Protein AF-A0A4Y8IF59-F1 (afdb_monomer_lite)

Radius of gyration: 17.12 Å; chains: 1; bounding box: 40×22×43 Å

Foldseek 3Di:
DVVCVLVVLLCCLQVVLVVQLVCLVPVLDPVVLQVVCVVCVVVLVVCCVDPCNVVCVVCSVDSPVVSVVSNVVSVVSNVVSVVSVVVVD

Structure (mmCIF, N/CA/C/O backbone):
data_AF-A0A4Y8IF59-F1
#
_entry.id   AF-A0A4Y8IF59-F1
#
loop_
_atom_site.group_PDB
_atom_site.id
_atom_site.type_symbol
_atom_site.label_atom_id
_atom_site.label_alt_id
_atom_site.label_comp_id
_atom_site.label_asym_id
_atom_site.label_entity_id
_atom_site.label_seq_id
_atom_site.pdbx_PDB_ins_code
_atom_site.Cartn_x
_atom_site.Cartn_y
_atom_site.Cartn_z
_atom_site.occupancy
_atom_site.B_iso_or_equiv
_atom_site.auth_seq_id
_atom_site.auth_comp_id
_atom_site.auth_asym_id
_atom_site.auth_atom_id
_atom_site.pdbx_PDB_model_num
ATOM 1 N N . MET A 1 1 ? 12.833 13.134 -27.044 1.00 62.12 1 MET A N 1
ATOM 2 C CA . MET A 1 1 ? 11.527 13.418 -26.402 1.00 62.12 1 MET A CA 1
ATOM 3 C C . MET A 1 1 ? 10.694 12.153 -26.153 1.00 62.12 1 MET A C 1
ATOM 5 O O . MET A 1 1 ? 9.974 12.147 -25.168 1.00 62.12 1 MET A O 1
ATOM 9 N N . GLN A 1 2 ? 10.827 11.086 -26.964 1.00 64.06 2 GLN A N 1
ATOM 10 C CA . GLN A 1 2 ? 10.193 9.770 -26.729 1.00 64.06 2 GLN A CA 1
ATOM 11 C C . GLN A 1 2 ? 10.655 9.105 -25.418 1.00 64.06 2 GLN A C 1
ATOM 13 O O . GLN A 1 2 ? 9.836 8.847 -24.554 1.00 64.06 2 GLN A O 1
ATOM 18 N N . LEU A 1 3 ? 11.976 8.986 -25.209 1.00 65.31 3 LEU A N 1
ATOM 19 C CA . LEU A 1 3 ? 12.558 8.328 -24.025 1.00 65.31 3 LEU A CA 1
ATOM 20 C C . LEU A 1 3 ? 11.981 8.860 -22.702 1.00 65.31 3 LEU A C 1
ATOM 22 O O . LEU A 1 3 ? 11.568 8.091 -21.846 1.00 65.31 3 LEU A O 1
ATOM 26 N N . ILE A 1 4 ? 11.872 10.182 -22.546 1.00 71.56 4 ILE A N 1
ATOM 27 C CA . ILE A 1 4 ? 11.317 10.793 -21.326 1.00 71.56 4 ILE A CA 1
ATOM 28 C C . ILE A 1 4 ? 9.843 10.405 -21.126 1.00 71.56 4 ILE A C 1
ATOM 30 O O . ILE A 1 4 ? 9.428 10.185 -19.993 1.00 71.56 4 ILE A O 1
ATOM 34 N N . LYS A 1 5 ? 9.057 10.292 -22.205 1.00 75.25 5 LYS A N 1
ATOM 35 C CA . LYS A 1 5 ? 7.644 9.895 -22.129 1.00 75.25 5 LYS A CA 1
ATOM 36 C C . LYS A 1 5 ? 7.460 8.435 -21.725 1.00 75.25 5 LYS A C 1
ATOM 38 O O . LYS A 1 5 ? 6.458 8.146 -21.085 1.00 75.25 5 LYS A O 1
ATOM 43 N N . ASP A 1 6 ? 8.416 7.568 -22.041 1.00 74.69 6 ASP A N 1
ATOM 44 C CA . ASP A 1 6 ? 8.335 6.137 -21.733 1.00 74.69 6 ASP A CA 1
ATOM 45 C C . ASP A 1 6 ? 8.905 5.828 -20.333 1.00 74.69 6 ASP A C 1
ATOM 47 O O . ASP A 1 6 ? 8.333 5.048 -19.573 1.00 74.69 6 ASP A O 1
ATOM 51 N N . TYR A 1 7 ? 9.975 6.523 -19.921 1.00 85.25 7 TYR A N 1
ATOM 52 C CA . TYR A 1 7 ? 10.571 6.354 -18.588 1.00 85.25 7 TYR A CA 1
ATOM 53 C C . TYR A 1 7 ? 9.804 7.060 -17.467 1.00 85.25 7 TYR A C 1
ATOM 55 O O . TYR A 1 7 ? 9.868 6.622 -16.320 1.00 85.25 7 TYR A O 1
ATOM 63 N N . PHE A 1 8 ? 9.080 8.142 -17.758 1.00 89.00 8 PHE A N 1
ATOM 64 C CA . PHE A 1 8 ? 8.287 8.846 -16.748 1.00 89.00 8 PHE A CA 1
ATOM 65 C C . PHE A 1 8 ? 7.185 7.976 -16.109 1.00 89.00 8 PHE A C 1
ATOM 67 O O . PHE A 1 8 ? 7.159 7.887 -14.880 1.00 89.00 8 PHE A O 1
ATOM 74 N N . PRO A 1 9 ? 6.302 7.294 -16.870 1.00 87.94 9 PRO A N 1
ATOM 75 C CA . PRO A 1 9 ? 5.297 6.408 -16.289 1.00 87.94 9 PRO A CA 1
ATOM 76 C C . PRO A 1 9 ? 5.944 5.215 -15.584 1.00 87.94 9 PRO A C 1
ATOM 78 O O . PRO A 1 9 ? 5.522 4.872 -14.484 1.00 87.94 9 PRO A O 1
ATOM 81 N N . LEU A 1 10 ? 7.012 4.641 -16.149 1.00 91.00 10 LEU A N 1
ATOM 82 C CA . LEU A 1 10 ? 7.783 3.583 -15.498 1.00 91.00 10 LEU A CA 1
ATOM 83 C C . LEU A 1 10 ? 8.271 4.013 -14.107 1.00 91.00 10 LEU A C 1
ATOM 85 O O . LEU A 1 10 ? 8.018 3.333 -13.110 1.00 91.00 10 LEU A O 1
ATOM 89 N N . PHE A 1 11 ? 8.955 5.158 -14.042 1.00 91.50 11 PHE A N 1
ATOM 90 C CA . PHE A 1 11 ? 9.473 5.714 -12.800 1.00 91.50 11 PHE A CA 1
ATOM 91 C C . PHE A 1 11 ? 8.337 5.996 -11.820 1.00 91.50 11 PHE A C 1
ATOM 93 O O . PHE A 1 11 ? 8.436 5.617 -10.656 1.00 91.50 11 PHE A O 1
ATOM 100 N N . PHE A 1 12 ? 7.242 6.601 -12.281 1.00 93.38 12 PHE A N 1
ATOM 101 C CA . PHE A 1 12 ? 6.086 6.916 -11.447 1.00 93.38 12 PHE A CA 1
ATOM 102 C C . PHE A 1 12 ? 5.457 5.665 -10.819 1.00 93.38 12 PHE A C 1
ATOM 104 O O . PHE A 1 12 ? 5.239 5.632 -9.609 1.00 93.38 12 PHE A O 1
ATOM 111 N N . PHE A 1 13 ? 5.211 4.617 -11.609 1.00 94.00 13 PHE A N 1
ATOM 112 C CA . PHE A 1 13 ? 4.587 3.386 -11.121 1.00 94.00 13 PHE A CA 1
ATOM 113 C C . PHE A 1 13 ? 5.501 2.591 -10.189 1.00 94.00 13 PHE A C 1
ATOM 115 O O . PHE A 1 13 ? 5.056 2.171 -9.119 1.00 94.00 13 PHE A O 1
ATOM 122 N N . LEU A 1 14 ? 6.780 2.430 -10.541 1.00 93.56 14 LEU A N 1
ATOM 123 C CA . LEU A 1 14 ? 7.727 1.717 -9.686 1.00 93.56 14 LEU A CA 1
ATOM 124 C C . LEU A 1 14 ? 7.984 2.482 -8.389 1.00 93.56 14 LEU A C 1
ATOM 126 O O . LEU A 1 14 ? 7.788 1.930 -7.309 1.00 93.56 14 LEU A O 1
ATOM 130 N N . THR A 1 15 ? 8.385 3.753 -8.465 1.00 94.19 15 THR A N 1
ATOM 131 C CA . THR A 1 15 ? 8.701 4.522 -7.251 1.00 94.19 15 THR A CA 1
ATOM 132 C C 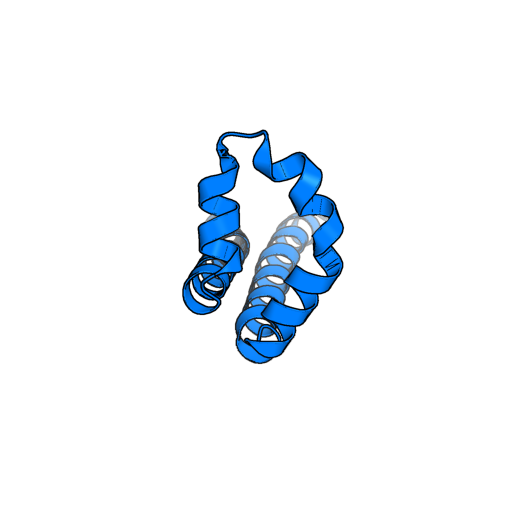. THR A 1 15 ? 7.468 4.754 -6.393 1.00 94.19 15 THR A C 1
ATOM 134 O O . THR A 1 15 ? 7.530 4.523 -5.189 1.00 94.19 15 THR A O 1
ATOM 137 N N . GLY A 1 16 ? 6.331 5.116 -6.992 1.00 93.62 16 GLY A N 1
ATOM 138 C CA . GLY A 1 16 ? 5.067 5.266 -6.278 1.00 93.62 16 GLY A CA 1
ATOM 139 C C . GLY A 1 16 ? 4.628 3.964 -5.611 1.00 93.62 16 GLY A C 1
ATOM 140 O O . GLY A 1 16 ? 4.261 3.971 -4.436 1.00 93.62 16 GLY A O 1
ATOM 141 N N . GLY A 1 17 ? 4.738 2.836 -6.318 1.00 94.69 17 GLY A N 1
ATOM 142 C CA . GLY A 1 17 ? 4.420 1.516 -5.783 1.00 94.69 17 GLY A CA 1
ATOM 143 C C . GLY A 1 17 ? 5.323 1.105 -4.620 1.00 94.69 17 GLY A C 1
ATOM 144 O O . GLY A 1 17 ? 4.822 0.723 -3.563 1.00 94.69 17 GLY A O 1
ATOM 145 N N . PHE A 1 18 ? 6.644 1.253 -4.762 1.00 95.44 18 PHE A N 1
ATOM 146 C CA . PHE A 1 18 ? 7.595 0.935 -3.692 1.00 95.44 18 PHE A CA 1
ATOM 147 C C . PHE A 1 18 ? 7.457 1.862 -2.481 1.00 95.44 18 PHE A C 1
ATOM 149 O O . PHE A 1 18 ? 7.501 1.383 -1.348 1.00 95.44 18 PHE A O 1
ATOM 156 N N . ILE A 1 19 ? 7.248 3.167 -2.688 1.00 96.12 19 ILE A N 1
ATOM 157 C CA . ILE A 1 19 ? 6.998 4.120 -1.596 1.00 96.12 19 ILE A CA 1
ATOM 158 C C . ILE A 1 19 ? 5.714 3.740 -0.860 1.00 96.12 19 ILE A C 1
ATOM 160 O O . ILE A 1 19 ? 5.699 3.698 0.371 1.00 96.12 19 ILE A O 1
ATOM 164 N N . PHE A 1 20 ? 4.644 3.433 -1.591 1.00 95.31 20 PHE A N 1
ATOM 165 C CA . PHE A 1 20 ? 3.382 3.039 -0.981 1.00 95.31 20 PHE A CA 1
ATOM 166 C C . PHE A 1 20 ? 3.519 1.729 -0.195 1.00 95.31 20 PHE A C 1
ATOM 168 O O . PHE A 1 20 ? 3.115 1.682 0.967 1.00 95.31 20 PHE A O 1
ATOM 175 N N . LEU A 1 21 ? 4.178 0.711 -0.756 1.00 95.56 21 LEU A N 1
ATOM 176 C CA . LEU A 1 21 ? 4.489 -0.536 -0.050 1.00 95.56 21 LEU A CA 1
ATOM 177 C C . LEU A 1 21 ? 5.301 -0.269 1.226 1.00 95.56 21 LEU A C 1
ATOM 179 O O . LEU A 1 21 ? 4.961 -0.775 2.294 1.00 95.56 21 LEU A O 1
ATOM 183 N N . TYR A 1 22 ? 6.336 0.571 1.147 1.00 95.69 22 TYR A N 1
ATOM 184 C CA . TYR A 1 22 ? 7.146 0.951 2.303 1.00 95.69 22 TYR A CA 1
ATOM 185 C C . TYR A 1 22 ? 6.306 1.612 3.405 1.00 95.69 22 TYR A C 1
ATOM 187 O O . TYR A 1 22 ? 6.437 1.259 4.581 1.00 95.69 22 TYR A O 1
ATOM 195 N N . LEU A 1 23 ? 5.407 2.533 3.045 1.00 94.12 23 LEU A N 1
ATOM 196 C CA . LEU A 1 23 ? 4.489 3.166 3.995 1.00 94.12 23 LEU A CA 1
ATOM 197 C C . LEU A 1 23 ? 3.528 2.149 4.619 1.00 94.12 23 LEU A C 1
ATOM 199 O O . LEU A 1 23 ? 3.309 2.183 5.828 1.00 94.12 23 LEU A O 1
ATOM 203 N N . VAL A 1 24 ? 2.992 1.209 3.841 1.00 93.38 24 VAL A N 1
ATOM 204 C CA . VAL A 1 24 ? 2.120 0.152 4.373 1.00 93.38 24 VAL A CA 1
ATOM 205 C C . VAL A 1 24 ? 2.884 -0.756 5.342 1.00 93.38 24 VAL A C 1
ATOM 207 O O . VAL A 1 24 ? 2.379 -1.089 6.413 1.00 93.38 24 VAL A O 1
ATOM 210 N N . LEU A 1 25 ? 4.123 -1.133 5.027 1.00 92.88 25 LEU A N 1
ATOM 211 C CA . LEU A 1 25 ? 4.919 -1.995 5.900 1.00 92.88 25 LEU A CA 1
ATOM 212 C C . LEU A 1 25 ? 5.294 -1.296 7.213 1.00 92.88 25 LEU A C 1
ATOM 214 O O . LEU A 1 25 ? 5.126 -1.894 8.280 1.00 92.88 25 LEU A O 1
ATOM 218 N N . THR A 1 26 ? 5.745 -0.039 7.139 1.00 92.50 26 THR A N 1
ATOM 219 C CA . THR A 1 26 ? 6.366 0.677 8.269 1.00 92.50 26 THR A CA 1
ATOM 220 C C . THR A 1 26 ? 5.430 1.613 9.030 1.00 92.50 26 THR A C 1
ATOM 222 O O . THR A 1 26 ? 5.550 1.738 10.247 1.00 92.50 26 THR A O 1
ATOM 225 N N . LYS A 1 27 ? 4.512 2.299 8.342 1.00 90.38 27 LYS A N 1
ATOM 226 C CA . LYS A 1 27 ? 3.641 3.332 8.928 1.00 90.38 27 LYS A CA 1
ATOM 227 C C . LYS A 1 27 ? 2.232 2.834 9.214 1.00 90.38 27 LYS A C 1
ATOM 229 O O . LYS A 1 27 ? 1.595 3.357 10.126 1.00 90.38 27 LYS A O 1
ATOM 234 N N . TYR A 1 28 ? 1.745 1.830 8.483 1.00 88.94 28 TYR A N 1
ATOM 235 C CA . TYR A 1 28 ? 0.456 1.211 8.782 1.00 88.94 28 TYR A CA 1
ATOM 236 C C . TYR A 1 28 ? 0.602 0.213 9.934 1.00 88.94 28 TYR A C 1
ATOM 238 O O . TYR A 1 28 ? 0.807 -0.987 9.729 1.00 88.94 28 TYR A O 1
ATOM 246 N N . THR A 1 29 ? 0.556 0.743 11.156 1.00 91.25 29 THR A N 1
ATOM 247 C CA . THR A 1 29 ? 0.510 -0.016 12.412 1.00 91.25 29 THR A CA 1
ATOM 248 C C . THR A 1 29 ? -0.933 -0.234 12.862 1.00 91.25 29 THR A C 1
ATOM 250 O O . THR A 1 29 ? -1.860 0.411 12.369 1.00 91.25 29 THR A O 1
ATOM 253 N N . GLU A 1 30 ? -1.140 -1.125 13.830 1.00 87.81 30 GLU A N 1
ATOM 254 C CA . GLU A 1 30 ? -2.470 -1.375 14.393 1.00 87.81 30 GLU A CA 1
ATOM 255 C C . GLU A 1 30 ? -3.060 -0.121 15.061 1.00 87.81 30 GLU A C 1
ATOM 257 O O . GLU A 1 30 ? -4.240 0.187 14.898 1.00 87.81 30 GLU A O 1
ATOM 262 N N . GLU A 1 31 ? -2.222 0.684 15.719 1.00 88.50 31 GLU A N 1
ATOM 263 C CA . GLU A 1 31 ? -2.624 1.980 16.274 1.00 88.50 31 GLU A CA 1
ATOM 264 C C . GLU A 1 31 ? -3.074 2.964 15.185 1.00 88.50 31 GLU A C 1
ATOM 266 O O . GLU A 1 31 ? -4.104 3.631 15.329 1.00 88.50 31 GLU A O 1
ATOM 271 N N . ALA A 1 32 ? -2.331 3.038 14.073 1.00 88.12 32 ALA A N 1
ATOM 272 C CA . ALA A 1 32 ? -2.689 3.874 12.931 1.00 88.12 32 ALA A CA 1
ATOM 273 C C . ALA A 1 32 ? -4.014 3.416 12.304 1.00 88.12 32 ALA A C 1
ATOM 275 O O . ALA A 1 32 ? -4.875 4.246 12.016 1.00 88.12 32 ALA A O 1
ATOM 276 N N . HIS A 1 33 ? -4.217 2.102 12.186 1.00 89.31 33 HIS A N 1
ATOM 277 C CA . HIS A 1 33 ? -5.459 1.504 11.710 1.00 89.31 33 HIS A CA 1
ATOM 278 C C . HIS A 1 33 ? -6.658 1.894 12.589 1.00 89.31 33 HIS A C 1
ATOM 280 O O . HIS A 1 33 ? -7.658 2.413 12.091 1.00 89.31 33 HIS A O 1
ATOM 286 N N . GLN A 1 34 ? -6.541 1.756 13.914 1.00 87.25 34 GLN A N 1
ATOM 287 C CA . GLN A 1 34 ? -7.600 2.168 14.843 1.00 87.25 34 GLN A CA 1
ATOM 288 C C . GLN A 1 34 ? -7.864 3.681 14.794 1.00 87.25 34 GLN A C 1
ATOM 290 O O . GLN A 1 34 ? -9.015 4.123 14.887 1.00 87.25 34 GLN A O 1
ATOM 295 N N . LYS A 1 35 ? -6.816 4.496 14.621 1.00 88.56 35 LYS A N 1
ATOM 296 C CA . LYS A 1 35 ? -6.941 5.950 14.457 1.00 88.56 35 LYS A CA 1
ATOM 297 C C . LYS A 1 35 ? -7.693 6.309 13.175 1.00 88.56 35 LYS A C 1
ATOM 299 O O . LYS A 1 35 ? -8.575 7.168 13.221 1.00 88.56 35 LYS A O 1
ATOM 304 N N . GLU A 1 36 ? -7.407 5.636 12.063 1.00 84.56 36 GLU A N 1
ATOM 305 C CA . GLU A 1 36 ? -8.136 5.824 10.806 1.00 84.56 36 GLU A CA 1
ATOM 306 C C . GLU A 1 36 ? -9.602 5.405 10.914 1.00 84.56 36 GLU A C 1
ATOM 308 O O . GLU A 1 36 ? -10.481 6.156 10.492 1.00 84.56 36 GLU A O 1
ATOM 313 N N . LEU A 1 37 ? -9.898 4.269 11.548 1.00 84.06 37 LEU A N 1
ATOM 314 C CA . LEU A 1 37 ? -11.278 3.825 11.766 1.00 84.06 37 LEU A CA 1
ATOM 315 C C . LEU A 1 37 ? -12.078 4.807 12.629 1.00 84.06 37 LEU A C 1
ATOM 317 O O . LEU A 1 37 ? -13.253 5.060 12.356 1.00 84.06 37 LEU A O 1
ATOM 321 N N . LYS A 1 38 ? -11.448 5.393 13.656 1.00 83.31 38 LYS A N 1
ATOM 322 C CA . LYS A 1 38 ? -12.065 6.436 14.490 1.00 83.31 38 LYS A CA 1
ATOM 323 C C . LYS A 1 38 ? -12.274 7.739 13.719 1.00 83.31 38 LYS A C 1
ATOM 325 O O . LYS A 1 38 ? -13.328 8.349 13.871 1.00 83.31 38 LYS A O 1
ATOM 330 N N . LYS A 1 39 ? -11.320 8.145 12.874 1.00 81.06 39 LYS A N 1
ATOM 331 C CA . LYS A 1 39 ? -11.474 9.306 11.980 1.00 81.06 39 LYS A CA 1
ATOM 332 C C . LYS A 1 39 ? -12.623 9.087 10.995 1.00 81.06 39 LYS A C 1
ATOM 334 O O . LYS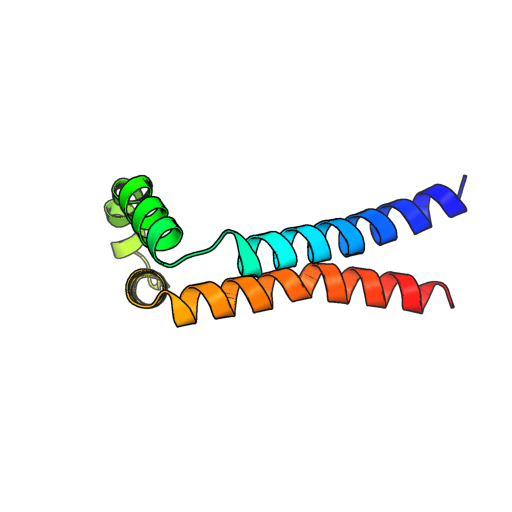 A 1 39 ? -13.425 9.983 10.773 1.00 81.06 39 LYS A O 1
ATOM 339 N N . ASN A 1 40 ? -12.754 7.867 10.480 1.00 72.12 40 ASN A N 1
ATOM 340 C CA . ASN A 1 40 ? -13.767 7.483 9.505 1.00 72.12 40 ASN A CA 1
ATOM 341 C C . ASN A 1 40 ? -15.070 6.950 10.120 1.00 72.12 40 ASN A C 1
ATOM 343 O O . ASN A 1 40 ? -15.892 6.359 9.420 1.00 72.12 40 ASN A O 1
ATOM 347 N N . LYS A 1 41 ? -15.335 7.239 11.400 1.00 66.06 41 LYS A N 1
ATOM 348 C CA . LYS A 1 41 ? -16.552 6.799 12.102 1.00 66.06 41 LYS A CA 1
ATOM 349 C C . LYS A 1 41 ? -17.842 7.377 11.499 1.00 66.06 41 LYS A C 1
ATOM 351 O O . LYS A 1 41 ? -18.866 6.709 11.545 1.00 66.06 41 LYS A O 1
ATOM 356 N N . TRP A 1 42 ? -17.784 8.566 10.894 1.00 62.44 42 TRP A N 1
ATOM 357 C CA . TRP A 1 42 ? -18.866 9.166 10.096 1.00 62.44 42 TRP A CA 1
ATOM 358 C C . TRP A 1 42 ? -19.273 8.340 8.863 1.00 62.44 42 TRP A C 1
ATOM 360 O O . TRP A 1 42 ? -20.464 8.181 8.617 1.00 62.44 42 TRP A O 1
ATOM 370 N N . MET A 1 43 ? -18.320 7.709 8.165 1.00 61.72 43 MET A N 1
ATOM 371 C CA . MET A 1 43 ? -18.595 6.881 6.984 1.00 61.72 43 MET A CA 1
ATOM 372 C C . MET A 1 43 ? -19.323 5.576 7.324 1.00 61.72 43 MET A C 1
ATOM 374 O O . MET A 1 43 ? -19.894 4.957 6.431 1.00 61.72 43 MET A O 1
ATOM 378 N N . LYS A 1 44 ? -19.382 5.173 8.606 1.00 61.88 44 LYS A N 1
ATOM 379 C CA . LYS A 1 44 ? -20.207 4.029 9.025 1.00 61.88 44 LYS A CA 1
ATOM 380 C C . LYS A 1 44 ? -21.680 4.239 8.689 1.00 61.88 44 LYS A C 1
ATOM 382 O O . LYS A 1 44 ? -22.341 3.272 8.343 1.00 61.88 44 LYS A O 1
ATOM 387 N N . LYS A 1 45 ? -22.210 5.461 8.795 1.00 59.66 45 LYS A N 1
ATOM 388 C CA . LYS A 1 45 ? -23.658 5.672 8.652 1.00 59.66 45 LYS A CA 1
ATOM 389 C C . LYS A 1 45 ? -24.154 5.375 7.231 1.00 59.66 45 LYS A C 1
ATOM 391 O O . LYS A 1 45 ? -25.246 4.839 7.087 1.00 59.66 45 LYS A O 1
ATOM 396 N N . ASP A 1 46 ? -23.310 5.623 6.231 1.00 58.66 46 ASP A N 1
ATOM 397 C CA . ASP A 1 46 ? -23.658 5.447 4.819 1.00 58.66 46 ASP A CA 1
ATOM 398 C C . ASP A 1 46 ? -23.217 4.082 4.262 1.00 58.66 46 ASP A C 1
ATOM 400 O O . ASP A 1 46 ? -23.908 3.507 3.425 1.00 58.66 46 ASP A O 1
ATOM 404 N N . TYR A 1 47 ? -22.117 3.503 4.765 1.00 57.81 47 TYR A N 1
ATOM 405 C CA . TYR A 1 47 ? -21.616 2.201 4.293 1.00 57.81 47 TYR A CA 1
ATOM 406 C C . TYR A 1 47 ? -22.442 0.996 4.760 1.00 57.81 47 TYR A C 1
ATOM 408 O O . TYR A 1 47 ? -22.434 -0.034 4.090 1.00 57.81 47 TYR A O 1
ATOM 416 N N . TYR A 1 48 ? -23.157 1.098 5.888 1.00 57.72 48 TYR A N 1
ATOM 417 C CA . TYR A 1 48 ? -23.996 -0.001 6.388 1.00 57.72 48 TYR A CA 1
ATOM 418 C C . TYR A 1 48 ? -25.230 -0.280 5.511 1.00 57.72 48 TYR A C 1
ATOM 420 O O . TYR A 1 48 ? -25.820 -1.348 5.644 1.00 57.72 48 TYR A O 1
ATOM 428 N N . ASN A 1 49 ? -25.590 0.637 4.604 1.00 59.97 49 ASN A N 1
ATOM 429 C CA . ASN A 1 49 ? -26.716 0.475 3.679 1.00 59.97 49 ASN A CA 1
ATOM 430 C C . ASN A 1 49 ? -26.352 -0.247 2.368 1.00 59.97 49 ASN A C 1
ATOM 432 O O . ASN A 1 49 ? -27.241 -0.502 1.562 1.00 59.97 49 ASN A O 1
ATOM 436 N N . TYR A 1 50 ? -25.080 -0.587 2.145 1.00 56.41 50 TYR A N 1
ATOM 437 C CA . TYR A 1 50 ? -24.619 -1.236 0.914 1.00 56.41 50 TYR A CA 1
ATOM 438 C C . TYR A 1 50 ? -24.083 -2.650 1.172 1.00 56.41 50 TYR A C 1
ATOM 440 O O . TYR A 1 50 ? -23.584 -2.958 2.254 1.00 56.41 50 TYR A O 1
ATOM 448 N N . GLU A 1 51 ? -24.103 -3.498 0.138 1.00 58.50 51 GLU A N 1
ATOM 449 C CA . GLU A 1 51 ? -23.582 -4.882 0.140 1.00 58.50 51 GLU A CA 1
ATOM 450 C C . GLU A 1 51 ? -22.120 -4.991 0.626 1.00 58.50 51 GLU A C 1
ATOM 452 O O . GLU A 1 51 ? -21.697 -6.008 1.179 1.00 58.50 51 GLU A O 1
ATOM 457 N N . ASN A 1 52 ? -21.359 -3.898 0.534 1.00 66.06 52 ASN A N 1
ATOM 458 C CA . ASN A 1 52 ? -19.979 -3.795 1.009 1.00 66.06 52 ASN A CA 1
ATOM 459 C C . ASN A 1 52 ? -19.835 -3.678 2.541 1.00 66.06 52 ASN A C 1
ATOM 461 O O . ASN A 1 52 ? -18.708 -3.627 3.044 1.00 66.06 52 ASN A O 1
ATOM 465 N N . ALA A 1 53 ? -20.934 -3.665 3.306 1.00 70.00 53 ALA A N 1
ATOM 466 C CA . ALA A 1 53 ? -20.908 -3.597 4.769 1.00 70.00 53 ALA A CA 1
ATOM 467 C C . ALA A 1 53 ? -20.105 -4.747 5.400 1.00 70.00 53 ALA A C 1
ATOM 469 O O . ALA A 1 53 ? -19.404 -4.544 6.395 1.00 70.00 53 ALA A O 1
ATOM 470 N N . ILE A 1 54 ? -20.149 -5.943 4.801 1.00 73.69 54 ILE A N 1
ATOM 471 C CA . ILE A 1 54 ? -19.374 -7.109 5.252 1.00 73.69 54 ILE A CA 1
ATOM 472 C C . ILE A 1 54 ? -17.876 -6.853 5.063 1.00 73.69 54 ILE A C 1
ATOM 474 O O . ILE A 1 54 ? -17.092 -7.073 5.986 1.00 73.69 54 ILE A O 1
ATOM 478 N N . PHE A 1 55 ? -17.485 -6.324 3.903 1.00 72.50 55 PHE A N 1
ATOM 479 C CA . PHE A 1 55 ? -16.090 -6.028 3.587 1.00 72.50 55 PHE A CA 1
ATOM 480 C C . PHE A 1 55 ? -15.526 -4.949 4.515 1.00 72.50 55 PHE A C 1
ATOM 482 O O . PHE A 1 55 ? -14.453 -5.120 5.093 1.00 72.50 55 PHE A O 1
ATOM 489 N N . TYR A 1 56 ? -16.293 -3.877 4.746 1.00 77.25 56 TYR A N 1
ATOM 490 C CA . TYR A 1 56 ? -15.934 -2.846 5.718 1.00 77.25 56 TYR A CA 1
ATOM 491 C C . TYR A 1 56 ? -15.811 -3.427 7.130 1.00 77.25 56 TYR A C 1
ATOM 493 O O . TYR A 1 56 ? -14.848 -3.130 7.831 1.00 77.25 56 TYR A O 1
ATOM 501 N N . ARG A 1 57 ? -16.742 -4.294 7.550 1.00 76.69 57 ARG A N 1
ATOM 502 C CA . ARG A 1 57 ? -16.706 -4.924 8.875 1.00 76.69 57 ARG A CA 1
ATOM 503 C C . ARG A 1 57 ? -15.454 -5.779 9.056 1.00 76.69 57 ARG A C 1
ATOM 505 O O . ARG A 1 57 ? -14.789 -5.630 10.076 1.00 76.69 57 ARG A O 1
ATOM 512 N N . ILE A 1 58 ? -15.104 -6.600 8.065 1.00 80.06 58 ILE A N 1
ATOM 513 C CA . ILE A 1 58 ? -13.893 -7.435 8.075 1.00 80.06 58 ILE A CA 1
ATOM 514 C C . ILE A 1 58 ? -12.637 -6.558 8.136 1.00 80.06 58 ILE A C 1
ATOM 516 O O . ILE A 1 58 ? -11.812 -6.737 9.031 1.00 80.06 58 ILE A O 1
ATOM 520 N N . MET A 1 59 ? -12.533 -5.567 7.246 1.00 78.75 59 MET A N 1
ATOM 521 C CA . MET A 1 59 ? -11.406 -4.629 7.208 1.00 78.75 59 MET A CA 1
ATOM 522 C C . MET A 1 59 ? -11.284 -3.822 8.502 1.00 78.75 59 MET A C 1
ATOM 524 O O . MET A 1 59 ? -10.177 -3.544 8.935 1.00 78.75 59 MET A O 1
ATOM 528 N N . SER A 1 60 ? -12.401 -3.459 9.136 1.00 78.12 60 SER A N 1
ATOM 529 C CA . SER A 1 60 ? -12.409 -2.673 10.376 1.00 78.12 60 SER A CA 1
ATOM 530 C C . SER A 1 60 ? -12.122 -3.486 11.640 1.00 78.12 60 SER A C 1
ATOM 532 O O . SER A 1 60 ? -11.718 -2.920 12.652 1.00 78.12 60 SER A O 1
ATOM 534 N N . ASN A 1 61 ? -12.353 -4.800 11.603 1.00 81.31 61 ASN A N 1
ATOM 535 C CA . ASN A 1 61 ? -12.135 -5.676 12.752 1.00 81.31 61 ASN A CA 1
ATOM 536 C C . ASN A 1 61 ? -10.763 -6.348 12.734 1.00 81.31 61 ASN A C 1
ATOM 538 O O . ASN A 1 61 ? -10.308 -6.799 13.781 1.00 81.31 61 ASN A O 1
ATOM 542 N N . SER A 1 62 ? -10.118 -6.453 11.571 1.00 8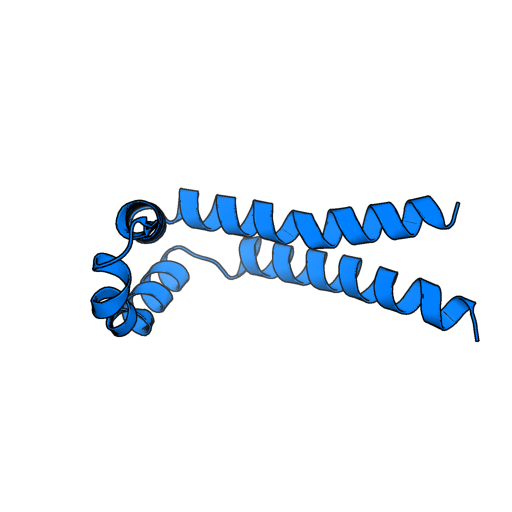5.75 62 SER A N 1
ATOM 543 C CA . SER A 1 62 ? -8.837 -7.138 11.446 1.00 85.75 62 SER A CA 1
ATOM 544 C C . SER A 1 62 ? -7.805 -6.265 10.753 1.00 85.75 62 SER A C 1
ATOM 546 O O . SER A 1 62 ? -7.770 -6.146 9.526 1.00 85.75 62 SER A O 1
ATOM 548 N N . TYR A 1 63 ? -6.897 -5.725 11.566 1.00 87.44 63 TYR A N 1
ATOM 549 C CA . TYR A 1 63 ? -5.712 -5.018 11.096 1.00 87.44 63 TYR A CA 1
ATOM 550 C C . TYR A 1 63 ? -4.868 -5.884 10.148 1.00 87.44 63 TYR A C 1
ATOM 552 O O . TYR A 1 63 ? -4.402 -5.386 9.127 1.00 87.44 63 TYR A O 1
ATOM 560 N N . LEU A 1 64 ? -4.708 -7.181 10.437 1.00 87.31 64 LEU A N 1
ATOM 561 C CA . LEU A 1 64 ? -3.932 -8.098 9.593 1.00 87.31 64 LEU A CA 1
ATOM 562 C C . LEU A 1 64 ? -4.539 -8.247 8.198 1.00 87.31 64 LEU A C 1
ATOM 564 O O . LEU A 1 64 ? -3.814 -8.194 7.203 1.00 87.31 64 LEU A O 1
ATOM 568 N N . ILE A 1 65 ? -5.864 -8.393 8.117 1.00 88.06 65 ILE A N 1
ATOM 569 C CA . ILE A 1 65 ? -6.565 -8.487 6.835 1.00 88.06 65 ILE A CA 1
ATOM 570 C C . ILE A 1 65 ? -6.443 -7.156 6.088 1.00 88.06 65 ILE A C 1
ATOM 572 O O . ILE A 1 65 ? -6.033 -7.146 4.928 1.00 88.06 65 ILE A O 1
ATOM 576 N N . ALA A 1 66 ? -6.690 -6.028 6.761 1.00 90.25 66 ALA A N 1
ATOM 577 C CA . ALA A 1 66 ? -6.559 -4.705 6.157 1.00 90.25 66 ALA A CA 1
ATOM 578 C C . ALA A 1 66 ? -5.150 -4.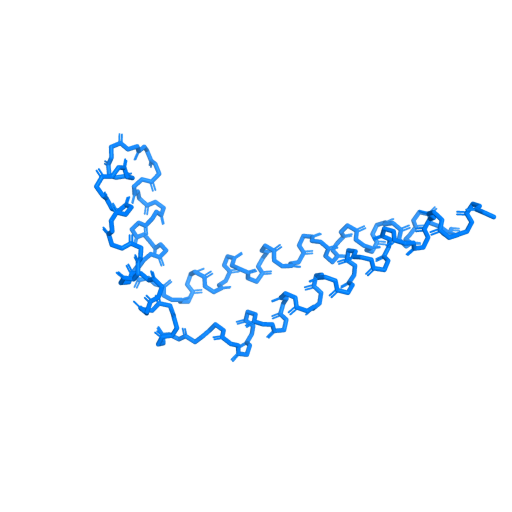424 5.631 1.00 90.25 66 ALA A C 1
ATOM 580 O O . ALA A 1 66 ? -4.983 -3.976 4.497 1.00 90.25 66 ALA A O 1
ATOM 581 N N . LYS A 1 67 ? -4.127 -4.753 6.419 1.00 91.31 67 LYS A N 1
ATOM 582 C CA . LYS A 1 67 ? -2.729 -4.612 6.019 1.00 91.31 67 LYS A CA 1
ATOM 583 C C . LYS A 1 67 ? -2.395 -5.506 4.829 1.00 91.31 67 LYS A C 1
ATOM 585 O O . LYS A 1 67 ? -1.737 -5.046 3.905 1.00 91.31 67 LYS A O 1
ATOM 590 N N . THR A 1 68 ? -2.885 -6.743 4.815 1.00 92.31 68 THR A N 1
ATOM 591 C CA . THR A 1 68 ? -2.688 -7.669 3.690 1.00 92.31 68 THR A CA 1
ATOM 592 C C . THR A 1 68 ? -3.297 -7.115 2.403 1.00 92.31 68 THR A C 1
ATOM 594 O O . THR A 1 68 ? -2.622 -7.082 1.378 1.00 92.31 68 THR A O 1
ATOM 597 N N . PHE A 1 69 ? -4.526 -6.594 2.452 1.00 91.56 69 PHE A N 1
ATOM 598 C CA . PHE A 1 69 ? -5.154 -5.952 1.293 1.00 91.56 69 PHE A CA 1
ATOM 599 C C . PHE A 1 69 ? -4.393 -4.714 0.816 1.00 91.56 69 PHE A C 1
ATOM 601 O O . PHE A 1 69 ? -4.243 -4.524 -0.388 1.00 91.56 69 PHE A O 1
ATOM 608 N N . LEU A 1 70 ? -3.873 -3.895 1.732 1.00 92.50 70 LEU A N 1
ATOM 609 C CA . LEU A 1 70 ? -3.040 -2.746 1.373 1.00 92.50 70 LEU A CA 1
ATOM 610 C C . LEU A 1 70 ? -1.715 -3.171 0.729 1.00 92.50 70 LEU A C 1
ATOM 612 O O . LEU A 1 70 ? -1.289 -2.545 -0.239 1.00 92.50 70 LEU A O 1
ATOM 616 N N . ILE A 1 71 ? -1.093 -4.251 1.212 1.00 94.50 71 ILE A N 1
ATOM 617 C CA . ILE A 1 71 ? 0.105 -4.830 0.592 1.00 94.50 71 ILE A CA 1
ATOM 618 C C . ILE A 1 71 ? -0.227 -5.306 -0.824 1.00 94.50 71 ILE A C 1
ATOM 620 O O . ILE A 1 71 ? 0.450 -4.898 -1.764 1.00 94.50 71 ILE A O 1
ATOM 624 N N . ILE A 1 72 ? -1.296 -6.087 -1.007 1.00 94.38 72 ILE A N 1
ATOM 625 C CA . ILE A 1 72 ? -1.741 -6.535 -2.336 1.00 94.38 72 ILE A CA 1
ATOM 626 C C . ILE A 1 72 ? -1.999 -5.329 -3.249 1.00 94.38 72 ILE A C 1
ATOM 628 O O . ILE A 1 72 ? -1.503 -5.290 -4.371 1.00 94.38 72 ILE A O 1
ATOM 632 N N . GLY A 1 73 ? -2.700 -4.309 -2.750 1.00 92.88 73 GLY A N 1
ATOM 633 C CA . GLY A 1 73 ? -2.954 -3.071 -3.483 1.00 92.88 73 GLY A CA 1
ATOM 634 C C . GLY A 1 73 ? -1.670 -2.344 -3.887 1.00 92.88 73 GLY A C 1
ATOM 635 O O . GLY A 1 73 ? -1.588 -1.820 -4.992 1.00 92.88 73 GLY A O 1
ATOM 636 N N . SER A 1 74 ? -0.641 -2.361 -3.036 1.00 94.00 74 SER A N 1
ATOM 637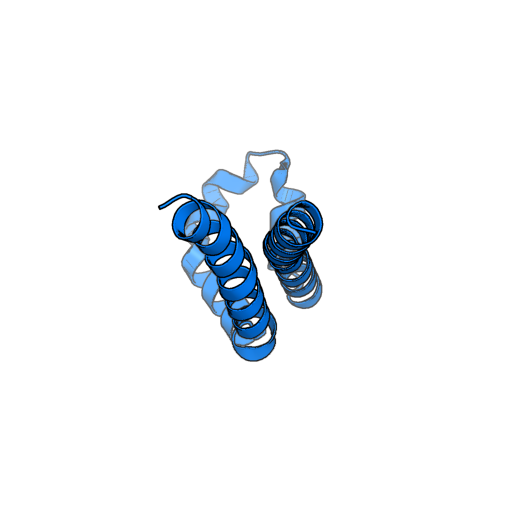 C CA . SER A 1 74 ? 0.659 -1.754 -3.340 1.00 94.00 74 SER A CA 1
ATOM 638 C C . SER A 1 74 ? 1.485 -2.518 -4.373 1.00 94.00 74 SER A C 1
ATOM 640 O O . SER A 1 74 ? 2.294 -1.914 -5.075 1.00 94.00 74 SER A O 1
ATOM 642 N N . LEU A 1 75 ? 1.245 -3.821 -4.534 1.00 95.12 75 LEU A N 1
ATOM 643 C CA . LEU A 1 75 ? 1.900 -4.625 -5.563 1.00 95.12 75 LEU A CA 1
ATOM 644 C C . LEU A 1 75 ? 1.359 -4.331 -6.968 1.00 95.12 75 LEU A C 1
ATOM 646 O O . LEU A 1 75 ? 2.086 -4.529 -7.935 1.00 95.12 75 LEU A O 1
ATOM 650 N N . ILE A 1 76 ? 0.131 -3.816 -7.098 1.00 95.38 76 ILE A N 1
ATOM 651 C CA . ILE A 1 76 ? -0.478 -3.469 -8.394 1.00 95.38 76 ILE A CA 1
ATOM 652 C C . ILE A 1 76 ? 0.368 -2.446 -9.176 1.00 95.38 76 ILE A C 1
ATOM 654 O O . ILE A 1 76 ? 0.784 -2.765 -10.290 1.00 95.38 76 ILE A O 1
ATOM 658 N N . PRO A 1 77 ? 0.677 -1.242 -8.647 1.00 94.69 77 PRO A N 1
ATOM 659 C CA . PRO A 1 77 ? 1.512 -0.281 -9.366 1.00 94.69 77 PRO A CA 1
ATOM 660 C C . PRO A 1 77 ? 2.930 -0.809 -9.622 1.00 94.69 77 PRO A C 1
ATOM 662 O O . PRO A 1 77 ? 3.493 -0.520 -10.673 1.00 94.69 77 PRO A O 1
ATOM 665 N N . ILE A 1 78 ? 3.487 -1.637 -8.728 1.00 95.62 78 ILE A N 1
ATOM 666 C CA . ILE A 1 78 ? 4.792 -2.280 -8.950 1.00 95.62 78 ILE A CA 1
ATOM 667 C C . ILE A 1 78 ? 4.720 -3.227 -10.155 1.00 95.62 78 ILE A C 1
ATOM 669 O O . ILE A 1 78 ? 5.563 -3.146 -11.045 1.00 95.62 78 ILE A O 1
ATOM 673 N N . ALA A 1 79 ? 3.700 -4.085 -10.220 1.00 96.00 79 ALA A N 1
ATOM 674 C CA . ALA A 1 79 ? 3.489 -5.006 -11.331 1.00 96.00 79 ALA A CA 1
ATOM 675 C C . ALA A 1 79 ? 3.292 -4.258 -12.657 1.00 96.00 79 ALA A C 1
ATOM 677 O O . ALA A 1 79 ? 3.900 -4.628 -13.657 1.00 96.00 79 ALA A O 1
ATOM 678 N N . ILE A 1 80 ? 2.518 -3.166 -12.661 1.00 94.56 80 ILE A N 1
ATOM 679 C CA . ILE A 1 80 ? 2.366 -2.296 -13.838 1.00 94.56 80 ILE A CA 1
ATOM 680 C C . ILE A 1 80 ? 3.723 -1.719 -14.258 1.00 94.56 80 ILE A C 1
ATOM 682 O O . ILE A 1 80 ? 4.076 -1.784 -15.432 1.00 94.56 80 ILE A O 1
ATOM 686 N N . GLY A 1 81 ? 4.509 -1.205 -13.309 1.00 93.44 81 GLY A N 1
ATOM 687 C CA . GLY A 1 81 ? 5.856 -0.705 -13.579 1.00 93.44 81 GLY A CA 1
ATOM 688 C C . GLY A 1 81 ? 6.771 -1.772 -14.190 1.00 93.44 81 GLY A C 1
ATOM 689 O O . GLY A 1 81 ? 7.464 -1.500 -15.165 1.00 93.44 81 GLY A O 1
ATOM 690 N N . LEU A 1 82 ? 6.727 -3.007 -13.684 1.00 94.19 82 LEU A N 1
ATOM 691 C CA . LEU A 1 82 ? 7.488 -4.129 -14.243 1.00 94.19 82 LEU A CA 1
ATOM 692 C C . LEU A 1 82 ? 7.026 -4.514 -15.654 1.00 94.19 82 LEU A C 1
ATOM 694 O O . LEU A 1 82 ? 7.866 -4.801 -16.501 1.00 94.19 82 LEU A O 1
ATOM 698 N N . LEU A 1 83 ? 5.720 -4.489 -15.932 1.00 94.44 83 LEU A N 1
ATOM 699 C CA . LEU A 1 83 ? 5.187 -4.745 -17.274 1.00 94.44 83 LEU A CA 1
ATOM 700 C C . LEU A 1 83 ? 5.613 -3.663 -18.273 1.00 94.44 83 LEU A C 1
ATOM 702 O O . LEU A 1 83 ? 5.970 -3.987 -19.403 1.00 94.44 83 LEU A O 1
ATOM 706 N N . ILE A 1 84 ? 5.627 -2.392 -17.853 1.00 90.88 84 ILE A N 1
ATOM 707 C CA . ILE A 1 84 ? 6.152 -1.295 -18.676 1.00 90.88 84 ILE A CA 1
ATOM 708 C C . ILE A 1 84 ? 7.640 -1.529 -18.950 1.00 90.88 84 ILE A C 1
ATOM 710 O O . ILE A 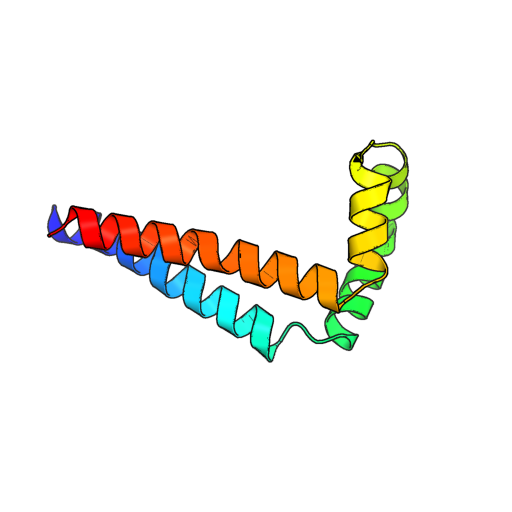1 84 ? 8.042 -1.486 -20.108 1.00 90.88 84 ILE A O 1
ATOM 714 N N . LEU A 1 85 ? 8.441 -1.846 -17.925 1.00 90.62 85 LEU A N 1
ATOM 715 C CA . LEU A 1 85 ? 9.869 -2.141 -18.092 1.00 90.62 85 LEU A CA 1
ATOM 716 C C . LEU A 1 85 ? 10.093 -3.286 -19.082 1.00 90.62 85 LEU A C 1
ATOM 718 O O . LEU A 1 85 ? 10.942 -3.178 -19.960 1.00 90.62 85 LEU A O 1
ATOM 722 N N . TRP A 1 86 ? 9.315 -4.361 -18.947 1.00 93.06 86 TRP A N 1
ATOM 723 C CA . TRP A 1 86 ? 9.370 -5.516 -19.835 1.00 93.06 86 TRP A CA 1
ATOM 724 C C . TRP A 1 86 ? 9.033 -5.142 -21.278 1.00 93.06 86 TRP A C 1
ATOM 726 O O . TRP A 1 86 ? 9.701 -5.601 -22.189 1.00 93.06 86 TRP A O 1
ATOM 736 N N . SER A 1 87 ? 8.037 -4.279 -21.498 1.00 89.62 87 SER A N 1
ATOM 737 C CA . SER A 1 87 ? 7.660 -3.830 -22.846 1.00 89.62 87 SER A CA 1
ATOM 738 C C . SER A 1 87 ? 8.727 -2.986 -23.558 1.00 89.62 87 SER A C 1
ATOM 740 O O . SER A 1 87 ? 8.612 -2.756 -24.759 1.00 89.62 87 SER A O 1
ATOM 742 N N . MET A 1 88 ? 9.739 -2.504 -22.825 1.00 85.38 88 MET A N 1
ATOM 743 C CA . MET A 1 88 ? 10.855 -1.720 -23.365 1.00 85.38 88 MET A CA 1
ATOM 744 C C . MET A 1 88 ? 12.069 -2.583 -23.757 1.00 85.38 88 MET A C 1
ATOM 746 O O . MET A 1 88 ? 13.007 -2.039 -24.343 1.00 85.38 88 MET A O 1
ATOM 750 N N . PHE A 1 89 ? 12.067 -3.877 -23.413 1.00 83.94 89 PHE A N 1
ATOM 751 C CA . PHE A 1 89 ? 13.075 -4.872 -23.801 1.00 83.94 89 PHE A CA 1
ATOM 752 C C . PHE A 1 89 ? 12.588 -5.710 -24.985 1.00 83.94 89 PHE A C 1
ATOM 754 O O . PHE A 1 89 ? 13.446 -6.043 -25.832 1.00 83.94 89 PHE A O 1
#

pLDDT: mean 83.84, std 12.08, range [56.41, 96.12]

Organism: NCBI:txid94137

Sequence (89 aa):
MQLIKDYFPLFFFLTGGFIFLYLVLTKYTEEAHQKELKKNKWMKKDYYNYENAIFYRIMSNSYLIAKTFLIIGSLIPIAIGLLILWSMF

Secondary structure (DSSP, 8-state):
-HHHHHHHHHHHHHHHHHHHHHHHHHT--HHHHHHHHHHGGGGHHHHTTSTTHHHHHHHHH-HHHHHHHHHHHHHHHHHHHHHHHHHT-